Protein AF-A0A0F9H1Q7-F1 (afdb_monomer)

Mean predicted aligned error: 9.24 Å

Solvent-accessible surface area (backbone atoms only — not comparable to full-atom values): 4268 Å² total; per-residue (Å²): 130,64,68,69,62,54,37,56,74,71,65,61,67,62,45,82,45,76,55,101,89,46,79,50,78,47,65,83,49,72,69,56,54,52,52,51,49,53,50,52,52,45,68,74,50,42,51,83,81,55,64,69,56,94,92,49,80,50,74,63,51,63,71,68,63,123

Foldseek 3Di:
DPVVVVCVVVVVQWDFDDDPVDTDIGHDDPVNVVVVVVVVVCVVCVCVVVNDDPPADDPVNVVVPD

pLDDT: mean 84.35, std 9.53, range [51.06, 96.44]

Structure (mmCIF, N/CA/C/O backbone):
data_AF-A0A0F9H1Q7-F1
#
_entry.id   AF-A0A0F9H1Q7-F1
#
loop_
_atom_site.group_PDB
_atom_site.id
_atom_site.type_symbol
_atom_site.label_atom_id
_atom_site.label_alt_id
_atom_site.label_comp_id
_atom_site.label_asym_id
_atom_site.label_entity_id
_atom_site.label_seq_id
_atom_site.pdbx_PDB_ins_code
_atom_site.Cartn_x
_atom_site.Cartn_y
_atom_site.Cartn_z
_atom_site.occupancy
_atom_site.B_iso_or_equiv
_atom_site.auth_seq_id
_atom_site.auth_comp_id
_atom_site.auth_asym_id
_atom_site.auth_atom_id
_atom_site.pdbx_PDB_model_num
ATOM 1 N N . MET A 1 1 ? 6.533 -12.550 19.565 1.00 61.09 1 MET A N 1
ATOM 2 C CA . MET A 1 1 ? 5.191 -12.015 19.896 1.00 61.09 1 MET A CA 1
ATOM 3 C C . MET A 1 1 ? 4.639 -11.370 18.629 1.00 61.09 1 MET A C 1
ATOM 5 O O . MET A 1 1 ? 5.356 -10.569 18.046 1.00 61.09 1 MET A O 1
ATOM 9 N N . LYS A 1 2 ? 3.462 -11.766 18.126 1.00 80.69 2 LYS A N 1
ATOM 10 C CA . LYS A 1 2 ? 2.908 -11.190 16.887 1.00 80.69 2 LYS A CA 1
ATOM 11 C C . LYS A 1 2 ? 2.357 -9.796 17.200 1.00 80.69 2 LYS A C 1
ATOM 13 O O . LYS A 1 2 ? 1.452 -9.667 18.018 1.00 80.69 2 LYS A O 1
ATOM 18 N N . TRP A 1 3 ? 2.917 -8.760 16.581 1.00 81.19 3 TRP A N 1
ATOM 19 C CA . TRP A 1 3 ? 2.554 -7.353 16.813 1.00 81.19 3 TRP A CA 1
ATOM 20 C C . TRP A 1 3 ? 1.040 -7.094 16.683 1.00 81.19 3 TRP A C 1
ATOM 22 O O . TRP A 1 3 ? 0.450 -6.392 17.501 1.00 81.19 3 TRP A O 1
ATOM 32 N N . PHE A 1 4 ? 0.382 -7.756 15.733 1.00 76.19 4 PHE A N 1
ATOM 33 C CA . PHE A 1 4 ? -1.064 -7.658 15.538 1.00 76.19 4 PHE A CA 1
ATOM 34 C C . PHE A 1 4 ? -1.889 -8.131 16.749 1.00 76.19 4 PHE A C 1
ATOM 36 O O . PHE A 1 4 ? -2.871 -7.491 17.126 1.00 76.19 4 PHE A O 1
ATOM 43 N N . ASP A 1 5 ? -1.465 -9.213 17.406 1.00 82.00 5 ASP A N 1
ATOM 44 C CA . ASP A 1 5 ? -2.148 -9.740 18.594 1.00 82.00 5 ASP A CA 1
ATOM 45 C C . ASP A 1 5 ? -1.989 -8.790 19.790 1.00 82.00 5 ASP A C 1
ATOM 47 O O . ASP A 1 5 ? -2.899 -8.646 20.609 1.00 82.00 5 ASP A O 1
ATOM 51 N N . TRP A 1 6 ? -0.855 -8.084 19.863 1.00 86.88 6 TRP A N 1
ATOM 52 C CA . TRP A 1 6 ? -0.632 -7.032 20.850 1.00 86.88 6 TRP A CA 1
ATOM 53 C C . TRP A 1 6 ? -1.582 -5.845 20.622 1.00 86.88 6 TRP A C 1
ATOM 55 O O . TRP A 1 6 ? -2.285 -5.463 21.552 1.00 86.88 6 TRP A O 1
ATOM 65 N N . LEU A 1 7 ? -1.706 -5.329 19.393 1.00 83.25 7 LEU A N 1
ATOM 66 C CA . LEU A 1 7 ? -2.627 -4.222 19.072 1.00 83.25 7 LEU A CA 1
ATOM 67 C C . LEU A 1 7 ? -4.092 -4.568 19.379 1.00 83.25 7 LEU A C 1
ATOM 69 O O . LEU A 1 7 ? -4.814 -3.767 19.979 1.00 83.25 7 LEU A O 1
ATOM 73 N N . LYS A 1 8 ? -4.516 -5.796 19.053 1.00 79.44 8 LYS A N 1
ATOM 74 C CA . LYS A 1 8 ? -5.855 -6.297 19.398 1.00 79.44 8 LYS A CA 1
ATOM 75 C C . LYS A 1 8 ? -6.098 -6.339 20.903 1.00 79.44 8 LYS A C 1
ATOM 77 O O . LYS A 1 8 ? -7.172 -5.933 21.345 1.00 79.44 8 LYS A O 1
ATOM 82 N N . LYS A 1 9 ? -5.116 -6.788 21.698 1.00 85.25 9 LYS A N 1
ATOM 83 C CA . LYS A 1 9 ? -5.219 -6.817 23.169 1.00 85.25 9 LYS A CA 1
ATOM 84 C C . LYS A 1 9 ? -5.509 -5.429 23.749 1.00 85.25 9 LYS A C 1
ATOM 86 O O . LYS A 1 9 ? -6.264 -5.320 24.710 1.00 85.25 9 LYS A O 1
ATOM 91 N N . TRP A 1 10 ? -4.953 -4.384 23.142 1.00 84.00 10 TRP A N 1
ATOM 92 C CA . TRP A 1 10 ? -5.152 -2.992 23.549 1.00 84.00 10 TRP A CA 1
ATOM 93 C C . TRP A 1 10 ? -6.339 -2.302 22.862 1.00 84.00 10 TRP A C 1
ATOM 95 O O . TRP A 1 10 ? -6.507 -1.097 23.020 1.00 84.00 10 TRP A O 1
ATOM 105 N N . LYS A 1 11 ? -7.179 -3.048 22.125 1.00 80.94 11 LYS A N 1
ATOM 106 C CA . LYS A 1 11 ? -8.332 -2.526 21.365 1.00 80.94 11 LYS A CA 1
ATOM 107 C C . LYS A 1 11 ? -7.965 -1.400 20.387 1.00 80.94 11 LYS A C 1
ATOM 109 O O . LYS A 1 11 ? -8.790 -0.543 20.089 1.00 80.94 11 LYS A O 1
ATOM 114 N N . MET A 1 12 ? -6.741 -1.418 19.861 1.00 82.50 12 MET A N 1
ATOM 115 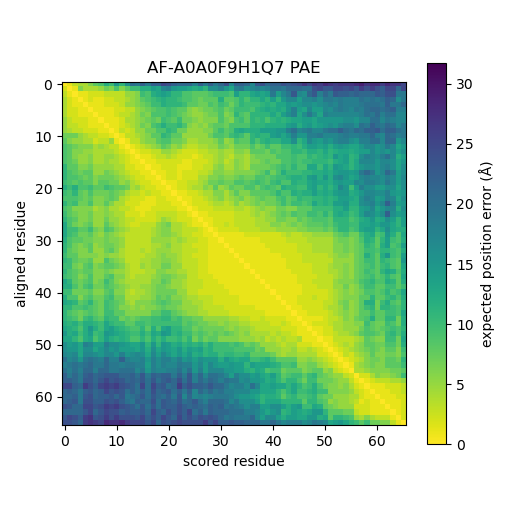C CA . MET A 1 12 ? -6.286 -0.468 18.846 1.00 82.50 12 MET A CA 1
ATOM 116 C C . MET A 1 12 ? -6.790 -0.908 17.465 1.00 82.50 12 MET A C 1
ATOM 118 O O . MET A 1 12 ? -6.039 -1.474 16.674 1.00 82.50 12 MET A O 1
ATOM 122 N N . SER A 1 13 ? -8.092 -0.731 17.216 1.00 82.62 13 SER A N 1
ATOM 123 C CA . SER A 1 13 ? -8.759 -1.098 15.954 1.00 82.62 13 SER A CA 1
ATOM 124 C C . SER A 1 13 ? -8.986 0.077 15.002 1.00 82.62 13 SER A C 1
ATOM 126 O O . SER A 1 13 ? -9.258 -0.146 13.829 1.00 82.62 13 SER A O 1
ATOM 128 N N . ASN A 1 14 ? -8.884 1.310 15.495 1.00 85.75 14 ASN A N 1
ATOM 129 C CA . ASN A 1 14 ? -9.026 2.535 14.717 1.00 85.75 14 ASN A CA 1
ATOM 130 C C . ASN A 1 14 ? -7.862 3.492 15.009 1.00 85.75 14 ASN A C 1
ATOM 132 O O . ASN A 1 14 ? -7.154 3.359 16.011 1.00 85.75 14 ASN A O 1
ATOM 136 N N . LEU A 1 15 ? -7.659 4.451 14.111 1.00 89.00 15 LEU A N 1
ATOM 137 C CA . LEU A 1 15 ? -6.674 5.514 14.253 1.00 89.00 15 LEU A CA 1
ATOM 138 C C . LEU A 1 15 ? -7.330 6.851 13.927 1.00 89.00 15 LEU A C 1
ATOM 140 O O . LEU A 1 15 ? -7.837 7.052 12.827 1.00 89.00 15 LEU A O 1
ATOM 144 N N . LYS A 1 16 ? -7.278 7.799 14.862 1.00 92.31 16 LYS A N 1
ATOM 145 C CA . LYS A 1 16 ? -7.672 9.177 14.575 1.00 92.31 16 LYS A CA 1
ATOM 146 C C . LYS A 1 16 ? -6.502 9.907 13.919 1.00 92.31 16 LYS A C 1
ATOM 148 O O . LYS A 1 16 ? -5.460 10.089 14.544 1.00 92.31 16 LYS A O 1
ATOM 153 N N . ILE A 1 17 ? -6.683 10.324 12.673 1.00 91.88 17 ILE A N 1
ATOM 154 C CA . ILE A 1 17 ? -5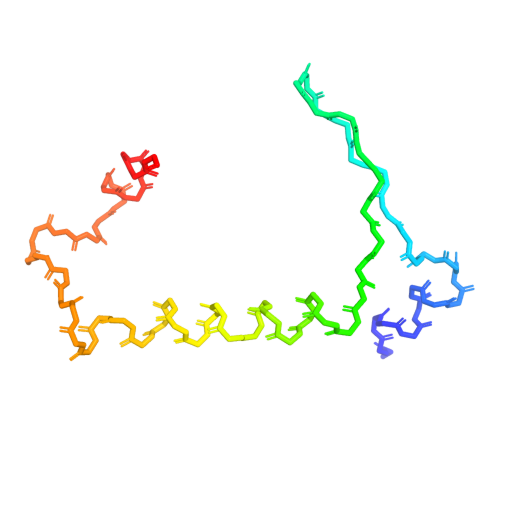.697 11.076 11.898 1.00 91.88 17 ILE A CA 1
ATOM 155 C C . ILE A 1 17 ? -6.115 12.542 11.908 1.00 91.88 17 ILE A C 1
ATOM 157 O O . ILE A 1 17 ? -7.236 12.885 11.533 1.00 91.88 17 ILE A O 1
ATOM 161 N N . LYS A 1 18 ? -5.204 13.411 12.349 1.00 94.81 18 LYS A N 1
ATOM 162 C CA . LYS A 1 18 ? -5.403 14.857 12.354 1.00 94.81 18 LYS A CA 1
ATOM 163 C C . LYS A 1 18 ? -4.206 15.541 11.712 1.00 94.81 18 LYS A C 1
ATOM 165 O O . LYS A 1 18 ? -3.103 15.518 12.248 1.00 94.81 18 LYS A O 1
ATOM 170 N N . THR A 1 19 ? -4.453 16.156 10.569 1.00 92.81 19 THR A N 1
ATOM 171 C CA . THR A 1 19 ? -3.530 17.028 9.838 1.00 92.81 19 THR A CA 1
ATOM 172 C C . THR A 1 19 ? -4.193 18.405 9.678 1.00 92.81 19 THR A C 1
ATOM 174 O O . THR A 1 19 ? -5.391 18.522 9.948 1.00 92.81 19 THR A O 1
ATOM 177 N N . PRO A 1 20 ? -3.477 19.462 9.251 1.00 96.44 20 PRO A N 1
ATOM 178 C CA . PRO A 1 20 ? -4.065 20.800 9.120 1.00 96.44 20 PRO A CA 1
ATOM 179 C C . PRO A 1 20 ? -5.297 20.888 8.202 1.00 96.44 20 PRO A C 1
ATOM 181 O O . PRO A 1 20 ? -6.126 21.771 8.391 1.00 96.44 20 PRO A O 1
ATOM 184 N N . PHE A 1 21 ? -5.425 19.983 7.228 1.00 93.75 21 PHE A N 1
ATOM 185 C CA . PHE A 1 21 ? -6.490 19.988 6.216 1.00 93.75 21 PHE A CA 1
ATOM 186 C C . PHE A 1 21 ? -7.427 18.774 6.293 1.00 93.75 21 PHE A C 1
ATOM 188 O O . PHE A 1 21 ? -8.422 18.724 5.573 1.00 93.75 21 PHE A O 1
ATOM 195 N N . LEU A 1 22 ? -7.124 17.786 7.139 1.00 90.44 22 LEU A N 1
ATOM 196 C CA . LEU A 1 22 ? -7.888 16.546 7.237 1.00 90.44 22 LEU A CA 1
ATOM 197 C C . LEU A 1 22 ? -7.951 16.077 8.689 1.00 90.44 22 LEU A C 1
ATOM 199 O O . LEU A 1 22 ? -6.929 15.745 9.292 1.00 90.44 22 LEU A O 1
ATOM 203 N N . GLU A 1 23 ? -9.166 16.000 9.223 1.0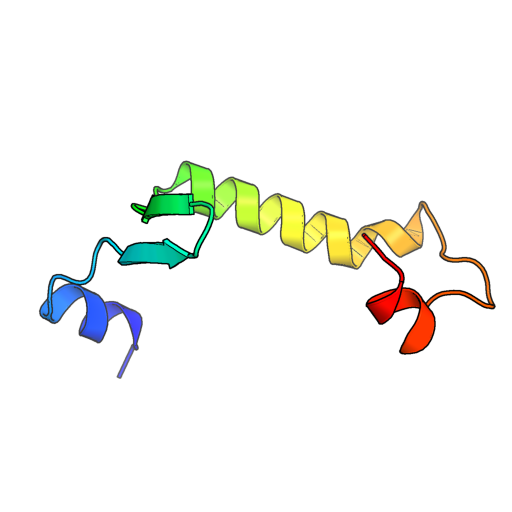0 95.81 23 GLU A N 1
ATOM 204 C CA . GLU A 1 23 ? -9.474 15.271 10.450 1.00 95.81 23 GLU A CA 1
ATOM 205 C C . GLU A 1 23 ? -10.351 14.077 1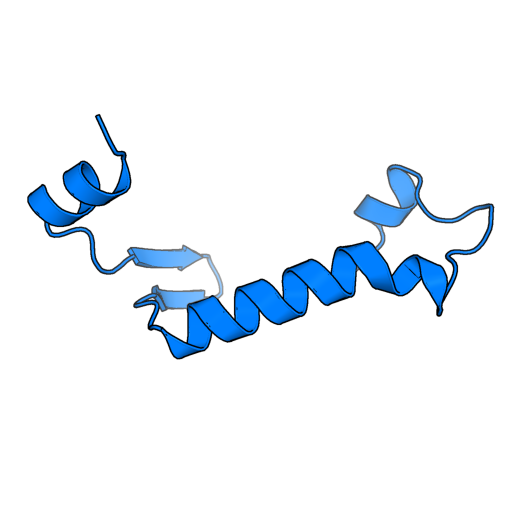0.072 1.00 95.81 23 GLU A C 1
ATOM 20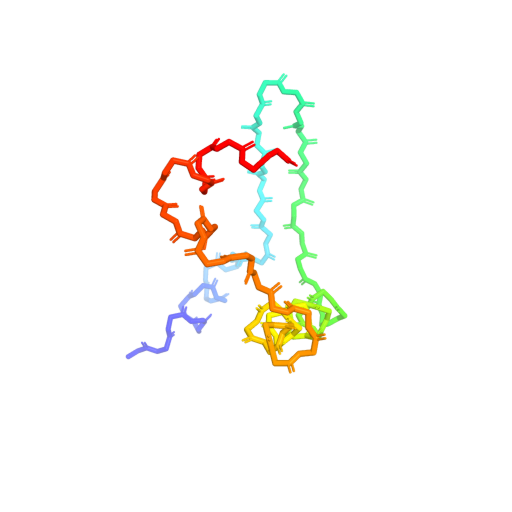7 O O . GLU A 1 23 ? -11.461 14.249 9.573 1.00 95.81 23 GLU A O 1
ATOM 212 N N . MET A 1 24 ? -9.837 12.864 10.272 1.00 94.12 24 MET A N 1
ATOM 213 C CA . MET A 1 24 ? -10.552 11.637 9.931 1.00 94.12 24 MET A CA 1
ATOM 214 C C . MET A 1 24 ? -10.316 10.533 10.956 1.00 94.12 24 MET A C 1
ATOM 216 O O . MET A 1 24 ? -9.278 10.468 11.616 1.00 94.12 24 MET A O 1
ATOM 220 N N . GLU A 1 25 ? -11.280 9.626 11.056 1.00 92.69 25 GLU A N 1
ATOM 221 C CA . GLU A 1 25 ? -11.122 8.367 11.772 1.00 92.69 25 GLU A CA 1
ATOM 222 C C . GLU A 1 25 ? -10.887 7.252 10.756 1.00 92.69 25 GLU A C 1
ATOM 224 O O . GLU A 1 25 ? -11.739 6.951 9.919 1.00 92.69 25 GLU A O 1
ATOM 229 N N . TRP A 1 26 ? -9.703 6.656 10.809 1.00 87.50 26 TRP A N 1
ATOM 230 C CA . TRP A 1 26 ? -9.337 5.530 9.973 1.00 87.50 26 TRP A CA 1
ATOM 231 C C . TRP A 1 26 ? -9.691 4.224 10.682 1.00 87.50 26 TRP A C 1
ATOM 233 O O . TRP A 1 26 ? -9.192 3.935 11.770 1.00 87.50 26 TRP A O 1
ATOM 243 N N . ASN A 1 27 ? -10.565 3.437 10.058 1.00 89.75 27 ASN A N 1
ATOM 244 C CA . ASN A 1 27 ? -11.023 2.144 10.558 1.00 89.75 27 ASN A CA 1
ATOM 245 C C . ASN A 1 27 ? -10.936 1.100 9.429 1.00 89.75 27 ASN A C 1
ATOM 247 O O . ASN A 1 27 ? -11.935 0.875 8.738 1.00 89.75 27 ASN A O 1
ATOM 251 N N . PRO A 1 28 ? -9.742 0.529 9.186 1.00 84.88 28 PRO A N 1
ATOM 252 C CA . PRO A 1 28 ? -9.497 -0.345 8.046 1.00 84.88 28 PRO A CA 1
ATOM 253 C C . PRO A 1 28 ? -10.314 -1.639 8.127 1.00 84.88 28 PRO A C 1
ATOM 255 O O . PRO A 1 28 ? -10.362 -2.321 9.154 1.00 84.88 28 PRO A O 1
ATOM 258 N N . LYS A 1 29 ? -10.942 -1.992 7.007 1.00 89.44 29 LYS A N 1
ATOM 259 C CA . LYS A 1 29 ? -11.743 -3.202 6.806 1.00 89.44 29 LYS A CA 1
ATOM 260 C C . LYS A 1 29 ? -11.003 -4.186 5.903 1.00 89.44 29 LYS A C 1
ATOM 262 O O . LYS A 1 29 ? -9.990 -3.864 5.289 1.00 89.44 29 LYS A O 1
ATOM 267 N N . ASN A 1 30 ? -11.542 -5.400 5.779 1.00 91.75 30 ASN A N 1
ATOM 268 C CA . ASN A 1 30 ? -10.967 -6.413 4.887 1.00 91.75 30 ASN A CA 1
ATOM 269 C C . ASN A 1 30 ? -10.890 -5.927 3.431 1.00 91.75 30 ASN A C 1
ATOM 271 O O . ASN A 1 30 ? -9.859 -6.110 2.804 1.00 91.75 30 ASN A O 1
ATOM 275 N N . ALA A 1 31 ? -11.914 -5.220 2.942 1.00 93.88 31 ALA A N 1
ATOM 276 C CA . ALA A 1 31 ? -11.891 -4.644 1.597 1.00 93.88 31 ALA A CA 1
ATOM 277 C C . ALA A 1 31 ? -10.734 -3.646 1.398 1.00 93.88 31 ALA A C 1
ATOM 279 O O . ALA A 1 31 ? -10.104 -3.650 0.347 1.00 93.88 31 ALA A O 1
ATOM 280 N N . ASP A 1 32 ? -10.410 -2.838 2.416 1.00 90.2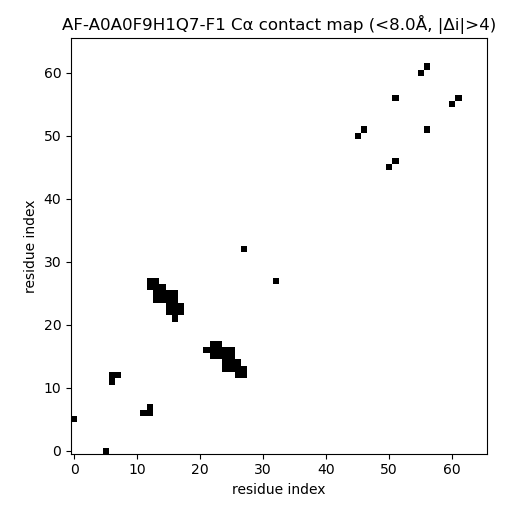5 32 ASP A N 1
ATOM 281 C CA . ASP A 1 32 ? -9.286 -1.895 2.350 1.00 90.25 32 ASP A CA 1
ATOM 282 C C . ASP A 1 32 ? -7.944 -2.634 2.305 1.00 90.25 32 ASP A C 1
ATOM 284 O O . ASP A 1 32 ? -7.024 -2.224 1.603 1.00 90.25 32 ASP A O 1
ATOM 288 N N . LYS A 1 33 ? -7.831 -3.750 3.037 1.00 90.19 33 LYS A N 1
ATOM 289 C CA . LYS A 1 33 ? -6.648 -4.617 3.002 1.00 90.19 33 LYS A CA 1
ATOM 290 C C . LYS A 1 33 ? -6.461 -5.246 1.619 1.00 90.19 33 LYS A C 1
ATOM 292 O O . LYS A 1 33 ? -5.334 -5.276 1.132 1.00 90.19 33 LYS A O 1
ATOM 297 N N . ASP A 1 34 ? -7.536 -5.751 1.023 1.00 96.12 34 ASP A N 1
ATOM 298 C CA . ASP A 1 34 ? -7.491 -6.390 -0.293 1.00 96.12 34 ASP A CA 1
ATOM 299 C C . ASP A 1 34 ? -7.121 -5.357 -1.371 1.00 96.12 34 ASP A C 1
ATOM 301 O O . ASP A 1 34 ? -6.175 -5.566 -2.125 1.00 96.12 34 ASP A O 1
ATOM 305 N N . ALA A 1 35 ? -7.747 -4.176 -1.345 1.00 94.88 35 ALA A N 1
ATOM 306 C CA . ALA A 1 35 ? -7.400 -3.073 -2.243 1.00 94.88 35 ALA A CA 1
ATOM 307 C C . ALA A 1 35 ? -5.946 -2.595 -2.067 1.00 94.88 35 ALA A C 1
ATOM 309 O O . ALA A 1 35 ? -5.261 -2.312 -3.048 1.00 94.88 35 ALA A O 1
ATOM 310 N N . ALA A 1 36 ? -5.448 -2.522 -0.827 1.00 92.88 36 ALA A N 1
ATOM 311 C CA . ALA A 1 36 ? -4.056 -2.165 -0.559 1.00 92.88 36 ALA A CA 1
ATOM 312 C C . ALA A 1 36 ? -3.072 -3.210 -1.106 1.00 92.88 36 ALA A C 1
ATOM 314 O O . ALA A 1 36 ? -1.989 -2.848 -1.566 1.00 92.88 36 ALA A O 1
ATOM 315 N N . TRP A 1 37 ? -3.436 -4.494 -1.062 1.00 95.31 37 TRP A N 1
ATOM 316 C CA . TRP A 1 37 ? -2.633 -5.563 -1.648 1.00 95.31 37 TRP A CA 1
ATOM 317 C C . TRP A 1 37 ? -2.570 -5.446 -3.171 1.00 95.31 37 TRP A C 1
ATOM 319 O O . TRP A 1 37 ? -1.476 -5.479 -3.734 1.00 95.31 37 TRP A O 1
ATOM 329 N N . ASP A 1 38 ? -3.713 -5.241 -3.823 1.00 95.62 38 ASP A N 1
ATOM 330 C CA . ASP A 1 38 ? -3.776 -5.081 -5.277 1.00 95.62 38 ASP A CA 1
ATOM 331 C C . ASP A 1 38 ? -2.958 -3.866 -5.737 1.00 95.62 38 ASP A C 1
ATOM 333 O O . ASP A 1 38 ? -2.124 -3.989 -6.636 1.00 95.62 38 ASP A O 1
ATOM 337 N N . LEU A 1 39 ? -3.104 -2.725 -5.052 1.00 93.38 39 LEU A N 1
ATOM 338 C CA . LEU A 1 39 ? -2.323 -1.516 -5.325 1.00 93.38 39 LEU A CA 1
ATOM 339 C C . LEU A 1 39 ? -0.817 -1.755 -5.149 1.00 93.38 39 LEU A C 1
ATOM 341 O O . LEU A 1 39 ? -0.017 -1.307 -5.966 1.00 93.38 39 LEU A O 1
ATOM 345 N N . TYR A 1 40 ? -0.415 -2.464 -4.093 1.00 91.06 40 TYR A N 1
ATOM 346 C CA . TYR A 1 40 ? 0.990 -2.788 -3.847 1.00 91.06 40 TYR A CA 1
ATOM 347 C C . TYR A 1 40 ? 1.587 -3.628 -4.980 1.00 91.06 40 TYR A C 1
ATOM 349 O O . TYR A 1 40 ? 2.671 -3.316 -5.480 1.00 91.06 40 TYR A O 1
ATOM 357 N N . ILE A 1 41 ? 0.873 -4.671 -5.410 1.00 94.00 41 ILE A N 1
ATOM 358 C CA . ILE A 1 41 ? 1.305 -5.516 -6.527 1.00 94.00 41 ILE A CA 1
ATOM 359 C C . ILE A 1 41 ? 1.381 -4.701 -7.817 1.00 94.00 41 ILE A C 1
ATOM 361 O O . ILE A 1 41 ? 2.364 -4.816 -8.553 1.00 94.00 41 ILE A O 1
ATOM 365 N N . GLU A 1 42 ? 0.390 -3.854 -8.083 1.00 92.19 42 GLU A N 1
ATOM 366 C CA . GLU A 1 42 ? 0.388 -2.979 -9.250 1.00 92.19 42 GLU A CA 1
ATOM 367 C C . GLU A 1 42 ? 1.611 -2.055 -9.254 1.00 92.19 42 GLU A C 1
ATOM 369 O O . GLU A 1 42 ? 2.342 -2.024 -10.240 1.00 92.19 42 GLU A O 1
ATOM 374 N N . LEU A 1 43 ? 1.894 -1.358 -8.150 1.00 87.44 43 LEU A N 1
ATOM 375 C CA . LEU A 1 43 ? 3.031 -0.435 -8.052 1.00 87.44 43 LEU A CA 1
ATOM 376 C C . LEU A 1 43 ? 4.374 -1.131 -8.303 1.00 87.44 43 LEU A C 1
ATOM 378 O O . LEU A 1 43 ? 5.224 -0.584 -9.003 1.00 87.44 43 LEU A O 1
ATOM 382 N N . LEU A 1 44 ? 4.556 -2.349 -7.788 1.00 85.94 44 LEU A N 1
ATOM 383 C CA . LEU A 1 44 ? 5.789 -3.110 -8.001 1.00 85.94 44 LEU A CA 1
ATOM 384 C C . LEU A 1 44 ? 5.939 -3.649 -9.424 1.00 85.94 44 LEU A C 1
ATOM 386 O O . LEU A 1 44 ? 7.056 -3.794 -9.916 1.00 85.94 44 LEU A O 1
ATOM 390 N N . THR A 1 45 ? 4.830 -3.993 -10.075 1.00 89.62 45 THR A N 1
ATOM 391 C CA . THR A 1 45 ? 4.856 -4.695 -11.368 1.00 89.62 45 THR A CA 1
ATOM 392 C C . THR A 1 45 ? 4.612 -3.782 -12.561 1.00 89.62 45 THR A C 1
ATOM 394 O O . THR A 1 45 ? 4.944 -4.158 -13.687 1.00 89.62 45 THR A O 1
ATOM 397 N N . ARG A 1 46 ? 4.103 -2.564 -12.343 1.00 88.25 46 ARG A N 1
ATOM 398 C CA . ARG A 1 46 ? 3.781 -1.589 -13.393 1.00 88.25 46 ARG A CA 1
ATOM 399 C C . ARG A 1 46 ? 4.947 -1.366 -14.350 1.00 88.25 46 ARG A C 1
ATOM 401 O O . ARG A 1 46 ? 4.720 -1.342 -15.556 1.00 88.25 46 ARG A O 1
ATOM 408 N N . ILE A 1 47 ? 6.179 -1.309 -13.841 1.00 83.12 47 ILE A N 1
ATOM 409 C CA . ILE A 1 47 ? 7.394 -1.093 -14.642 1.00 83.12 47 ILE A CA 1
ATOM 410 C C . ILE A 1 47 ? 7.574 -2.114 -15.777 1.00 83.12 47 ILE A C 1
ATOM 412 O O . ILE A 1 47 ? 8.143 -1.790 -16.815 1.00 83.12 47 ILE A O 1
ATOM 416 N N . ALA A 1 48 ? 7.054 -3.336 -15.614 1.00 86.00 48 ALA A N 1
ATOM 417 C CA . ALA A 1 48 ? 7.171 -4.394 -16.614 1.00 86.00 48 ALA A CA 1
ATOM 418 C C . ALA A 1 48 ? 6.324 -4.132 -17.873 1.00 86.00 48 ALA A C 1
ATOM 420 O O . ALA A 1 48 ? 6.625 -4.673 -18.933 1.00 86.00 48 ALA A O 1
ATOM 421 N N . THR A 1 49 ? 5.269 -3.315 -17.768 1.00 85.62 49 THR A N 1
ATOM 422 C CA . THR A 1 49 ? 4.386 -2.957 -18.899 1.00 85.62 49 THR A CA 1
ATOM 423 C C . THR A 1 49 ? 4.408 -1.466 -19.230 1.00 85.62 49 THR A C 1
ATOM 425 O O . THR A 1 49 ? 4.144 -1.082 -20.366 1.00 85.62 49 THR A O 1
ATOM 428 N N . GLN A 1 50 ? 4.751 -0.627 -18.255 1.00 82.50 50 GLN A N 1
ATOM 429 C CA . GLN A 1 50 ? 4.899 0.819 -18.360 1.00 82.50 50 GLN A CA 1
ATOM 430 C C . GLN A 1 50 ? 6.274 1.191 -17.792 1.00 82.50 50 GLN A C 1
ATOM 432 O O . GLN A 1 50 ? 6.370 1.567 -16.620 1.00 82.50 50 GLN A O 1
ATOM 437 N N . PRO A 1 51 ? 7.349 1.029 -18.581 1.00 81.44 51 PRO A N 1
ATOM 438 C CA . PRO A 1 51 ? 8.690 1.339 -18.117 1.00 81.44 51 PRO A CA 1
ATOM 439 C C . PRO A 1 51 ? 8.812 2.834 -17.816 1.00 81.44 51 PRO A C 1
ATOM 441 O O . PRO A 1 51 ? 8.291 3.683 -18.543 1.00 81.44 51 PRO A O 1
ATOM 444 N N . LEU A 1 52 ? 9.536 3.152 -16.747 1.00 77.50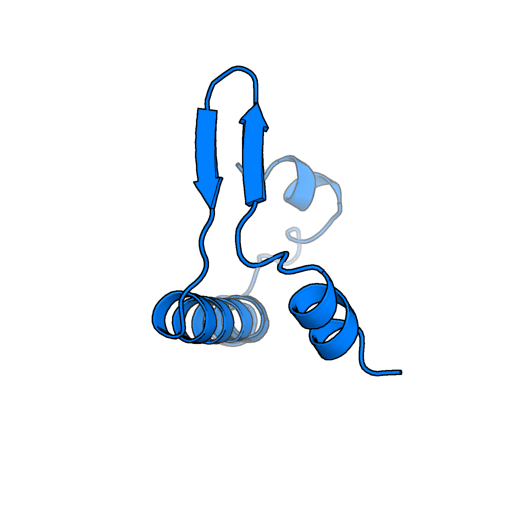 52 LEU A N 1
ATOM 445 C CA . LEU A 1 52 ? 10.011 4.499 -16.484 1.00 77.50 52 LEU A CA 1
ATOM 446 C C . LEU A 1 52 ? 11.022 4.860 -17.575 1.00 77.50 52 LEU A C 1
ATOM 448 O O . LEU A 1 52 ? 11.709 3.991 -18.123 1.00 77.50 52 LEU A O 1
ATOM 452 N N . LYS A 1 53 ? 11.102 6.147 -17.919 1.00 82.44 53 LYS A N 1
ATOM 453 C CA . LYS A 1 53 ? 12.179 6.625 -18.790 1.00 82.44 53 LYS A CA 1
ATOM 454 C C . LYS A 1 53 ? 13.522 6.336 -18.115 1.00 82.44 53 LYS A C 1
ATOM 456 O O . LYS A 1 53 ? 13.592 6.244 -16.898 1.00 82.44 53 LYS A O 1
ATOM 461 N N . ALA A 1 54 ? 14.586 6.198 -18.901 1.00 76.44 54 ALA A N 1
ATOM 462 C CA . ALA A 1 54 ? 15.915 5.885 -18.364 1.00 76.44 54 ALA A CA 1
ATOM 463 C C . ALA A 1 54 ? 16.431 6.938 -17.366 1.00 76.44 54 ALA A C 1
ATOM 465 O O . ALA A 1 54 ? 17.226 6.624 -16.490 1.00 76.44 54 ALA A O 1
ATOM 466 N N . GLU A 1 55 ? 15.957 8.169 -17.518 1.00 78.31 55 GLU A N 1
ATOM 467 C CA . GLU A 1 55 ? 16.237 9.321 -16.664 1.00 78.31 55 GLU A CA 1
ATOM 468 C C . GLU A 1 55 ? 15.154 9.566 -15.607 1.00 78.31 55 GLU A C 1
ATOM 470 O O . GLU A 1 55 ? 15.138 10.626 -15.009 1.00 78.31 55 GLU A O 1
ATOM 475 N N . ASN A 1 56 ? 14.266 8.584 -15.390 1.00 75.75 56 ASN A N 1
ATOM 476 C CA . ASN A 1 56 ? 13.279 8.584 -14.321 1.00 75.75 56 ASN A CA 1
ATOM 477 C C . ASN A 1 56 ? 13.619 7.527 -13.252 1.00 75.75 56 ASN A C 1
ATOM 479 O O . ASN A 1 56 ? 13.965 6.390 -13.582 1.00 75.75 56 ASN A O 1
ATOM 483 N N . GLY A 1 57 ? 13.396 7.852 -11.981 1.00 70.56 57 GLY A N 1
ATOM 484 C CA . GLY A 1 57 ? 13.571 6.940 -10.843 1.00 70.56 57 GLY A CA 1
ATOM 485 C C . GLY A 1 57 ? 14.764 7.275 -9.954 1.00 70.56 57 GLY A C 1
ATOM 486 O O . GLY A 1 57 ? 15.151 6.440 -9.131 1.00 70.56 57 GLY A O 1
ATOM 487 N N . ASP A 1 58 ? 15.337 8.467 -10.115 1.00 74.56 58 ASP A N 1
ATOM 488 C CA . ASP A 1 58 ? 16.246 9.023 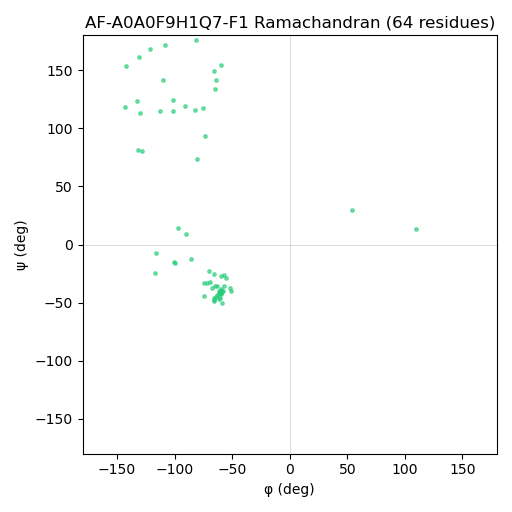-9.126 1.00 74.56 58 ASP A CA 1
ATOM 489 C C . ASP A 1 58 ? 15.475 9.680 -7.963 1.00 74.56 58 ASP A C 1
ATOM 491 O O . ASP A 1 58 ? 14.240 9.708 -7.898 1.00 74.56 58 ASP A O 1
ATOM 495 N N . GLU A 1 59 ? 16.229 10.143 -6.972 1.00 67.12 59 GLU A N 1
ATOM 496 C CA . GLU A 1 59 ? 15.678 10.759 -5.767 1.00 67.12 59 GLU A CA 1
ATOM 497 C C . GLU A 1 59 ? 14.961 12.090 -6.072 1.00 67.12 59 GLU A C 1
ATOM 499 O O . GLU A 1 59 ? 14.050 12.473 -5.334 1.00 67.12 59 GLU A O 1
ATOM 504 N N . GLU A 1 6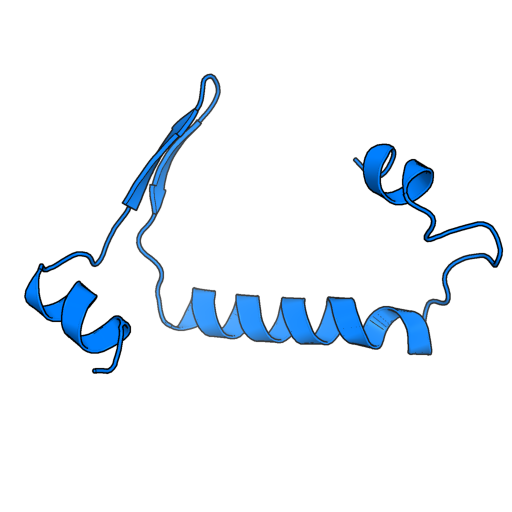0 ? 15.333 12.776 -7.159 1.00 76.19 60 GLU A N 1
ATOM 505 C CA . GLU A 1 60 ? 14.726 14.034 -7.598 1.00 76.19 60 GLU A CA 1
ATOM 506 C C . GLU A 1 60 ? 13.345 13.785 -8.216 1.00 76.19 60 GLU A C 1
ATOM 508 O O . GLU A 1 60 ? 12.379 14.453 -7.839 1.00 76.19 60 GLU A O 1
ATOM 513 N N . ASP A 1 61 ? 13.202 12.765 -9.063 1.00 74.50 61 ASP A N 1
ATOM 514 C CA . ASP A 1 61 ? 11.903 12.360 -9.611 1.00 74.50 61 ASP A CA 1
ATOM 515 C C . ASP A 1 61 ? 10.920 11.935 -8.522 1.00 74.50 61 ASP A C 1
ATOM 517 O O . ASP A 1 61 ? 9.734 12.270 -8.577 1.00 74.50 61 ASP A O 1
ATOM 521 N N . ALA A 1 62 ? 11.401 11.197 -7.517 1.00 65.94 62 ALA A N 1
ATOM 522 C CA . ALA A 1 62 ? 10.581 10.782 -6.385 1.00 65.94 62 ALA A CA 1
ATOM 523 C C . ALA A 1 62 ? 10.083 11.989 -5.574 1.00 65.94 62 ALA A C 1
ATOM 525 O O . ALA A 1 62 ? 8.952 11.977 -5.087 1.00 65.94 62 ALA A O 1
ATOM 526 N N . LEU A 1 63 ? 10.908 13.035 -5.451 1.00 70.12 63 LEU A N 1
ATOM 527 C CA . LEU A 1 63 ? 10.550 14.282 -4.777 1.00 70.12 63 LEU A CA 1
ATOM 528 C C . LEU A 1 63 ? 9.600 15.153 -5.618 1.00 70.12 63 LEU A C 1
ATOM 530 O O . LEU A 1 63 ? 8.752 15.846 -5.056 1.00 70.12 63 LEU A O 1
ATOM 534 N N . ALA A 1 64 ? 9.731 15.122 -6.946 1.00 76.19 64 ALA A N 1
ATOM 535 C CA . ALA A 1 64 ? 8.923 15.903 -7.884 1.00 76.19 64 ALA A CA 1
ATOM 536 C C . ALA A 1 64 ? 7.588 15.234 -8.270 1.00 76.19 64 ALA A C 1
ATOM 538 O O . ALA A 1 64 ? 6.718 15.885 -8.855 1.00 76.19 64 ALA A O 1
ATOM 539 N N . SER A 1 65 ? 7.410 13.952 -7.946 1.00 61.47 65 SER A N 1
ATOM 540 C CA . SER A 1 65 ? 6.187 13.193 -8.210 1.00 61.47 65 SER A CA 1
ATOM 541 C C . SER A 1 65 ? 5.061 13.605 -7.249 1.00 61.47 65 SER A C 1
ATOM 543 O O . SER A 1 65 ? 4.943 13.057 -6.153 1.00 61.47 65 SER A O 1
ATOM 545 N N . VAL A 1 66 ? 4.224 14.560 -7.673 1.00 51.06 66 VAL A N 1
ATOM 546 C CA . VAL A 1 66 ? 2.959 14.952 -7.009 1.00 51.06 66 VAL A CA 1
ATOM 547 C C . VAL A 1 66 ? 1.820 14.011 -7.383 1.00 51.06 66 VAL A C 1
ATOM 549 O O . VAL A 1 66 ? 1.643 13.761 -8.596 1.00 51.06 66 VAL A O 1
#

Nearest PDB structures (foldseek):
  2rdp-assembly1_A-2  TM=2.718E-01  e=4.347E+00  Geobacillus stearothermophilus
  4aih-assembly1_A  TM=2.700E-01  e=5.717E+00  Yersinia pseudotuberculosis YPIII
  5t7z-assembly1_A  TM=2.359E-01  e=9.236E+00  Sorangium cellulosum

Radius of gyration: 17.51 Å; Cα contacts (8 Å, |Δi|>4): 30; chains: 1; bounding box: 28×33×42 Å

Secondary structure (DSSP, 8-state):
--HHHHHHHTT---EEEEETTEEEEE---HHHHHHHHHHHHHHHHGGGTSPPPTT-SSHHHHHH--

Sequence (66 aa):
MKWFDWLKKWKMSNLKIKTPFLEMEWNPKNADKDAAWDLYIELLTRIATQPLKAENGDEEDALASV

Organism: NCBI:txid412755